Protein AF-A0A914R261-F1 (afdb_monomer_lite)

Radius of gyration: 28.27 Å; chains: 1; bounding box: 61×50×91 Å

Secondary structure (DSSP, 8-state):
---S-----HHHHHHHHHHHHHHHHHTS-TTSTTHHHHHHHHHHHHHHHHHHHHHHHHHHHHHHHHHHHHHHSTT------TT--EEEEEEEEEEETTEEEEEEEEEESS-EEEEE-----------------

Organism: Parascaris equorum (NCBI:txid6256)

InterPro domains:
  IPR011993 PH-like domain superfamily [G3DSA:2.30.29.30] (67-133)
  IPR035899 Dbl homology (DH) domain superfamily [G3DSA:1.20.900.10] (15-66)
  IPR035899 Dbl homology (DH) domain superfamily [SSF48065] (17-66)
  IPR039919 Rho guanine nucleotide exchange factor 10/17 [PTHR12877] (17-126)

pLDDT: mean 79.99, std 16.17, range [32.44, 94.94]

Structure (mmCIF, N/CA/C/O backbone):
data_AF-A0A914R261-F1
#
_entry.id   AF-A0A914R261-F1
#
loop_
_atom_site.group_PDB
_atom_site.id
_atom_site.type_symbol
_atom_site.label_atom_id
_atom_site.label_alt_id
_atom_site.label_comp_id
_atom_site.label_asym_id
_atom_site.label_entity_id
_atom_site.label_seq_id
_atom_site.pdbx_PDB_ins_code
_atom_site.Cartn_x
_atom_site.Cartn_y
_atom_site.Cartn_z
_atom_site.occupancy
_atom_site.B_iso_or_equiv
_atom_site.auth_seq_id
_atom_site.auth_comp_id
_atom_site.auth_asym_id
_atom_site.auth_atom_id
_atom_site.pdbx_PDB_model_num
ATOM 1 N N . MET A 1 1 ? -36.081 9.908 7.459 1.00 36.22 1 MET A N 1
ATOM 2 C CA . MET A 1 1 ? -34.647 10.026 7.793 1.00 36.22 1 MET A CA 1
ATOM 3 C C . MET A 1 1 ? -33.915 9.001 6.952 1.00 36.22 1 MET A C 1
ATOM 5 O O . MET A 1 1 ? -34.213 7.823 7.075 1.00 36.22 1 MET A O 1
ATOM 9 N N . ASN A 1 2 ? -33.093 9.456 6.008 1.00 32.44 2 ASN A N 1
ATOM 10 C CA . ASN A 1 2 ? -32.398 8.587 5.060 1.00 32.44 2 ASN A CA 1
ATOM 11 C C . ASN A 1 2 ? -31.114 8.094 5.745 1.00 32.44 2 ASN A C 1
ATOM 13 O O . ASN A 1 2 ? -30.216 8.892 5.992 1.00 32.44 2 ASN A O 1
ATOM 17 N N . VAL A 1 3 ? -31.064 6.817 6.121 1.00 43.75 3 VAL A N 1
ATOM 18 C CA . VAL A 1 3 ? -29.927 6.171 6.817 1.00 43.75 3 VAL A CA 1
ATOM 19 C C . VAL A 1 3 ? -28.786 5.780 5.866 1.00 43.75 3 VAL A C 1
ATOM 21 O O . VAL A 1 3 ? -27.845 5.104 6.257 1.00 43.75 3 VAL A O 1
ATOM 24 N N . SER A 1 4 ? -28.843 6.222 4.612 1.00 42.47 4 SER A N 1
ATOM 25 C CA . SER A 1 4 ? -28.057 5.645 3.522 1.00 42.47 4 SER A CA 1
ATOM 26 C C . SER A 1 4 ? -26.680 6.267 3.281 1.00 42.47 4 SER A C 1
ATOM 28 O O . SER A 1 4 ? -26.109 5.954 2.251 1.00 42.47 4 SER A O 1
ATOM 30 N N . ASN A 1 5 ? -26.150 7.164 4.125 1.00 41.06 5 ASN A N 1
ATOM 31 C CA . ASN A 1 5 ? -24.928 7.904 3.748 1.00 41.06 5 ASN A CA 1
ATOM 32 C C . ASN A 1 5 ? -24.026 8.386 4.901 1.00 41.06 5 ASN A C 1
ATOM 34 O O . ASN A 1 5 ? -23.358 9.409 4.776 1.00 41.06 5 ASN A O 1
ATOM 38 N N . LEU A 1 6 ? -23.956 7.660 6.019 1.00 44.25 6 LEU A N 1
ATOM 39 C CA . LEU A 1 6 ? -22.826 7.824 6.944 1.00 44.25 6 LEU A CA 1
ATOM 40 C C . LEU A 1 6 ? -21.835 6.676 6.745 1.00 44.25 6 LEU A C 1
ATOM 42 O O . LEU A 1 6 ? -21.664 5.821 7.610 1.00 44.25 6 LEU A O 1
ATOM 46 N N . GLU A 1 7 ? -21.136 6.683 5.611 1.00 49.34 7 GLU A N 1
ATOM 47 C CA . GLU A 1 7 ? -19.783 6.128 5.599 1.00 49.34 7 GLU A CA 1
ATOM 48 C C . GLU A 1 7 ? -18.926 7.044 6.484 1.00 49.34 7 GLU A C 1
ATOM 50 O O . GLU A 1 7 ? -18.318 8.015 6.040 1.00 49.34 7 GLU A O 1
ATOM 55 N N . MET A 1 8 ? -18.975 6.801 7.796 1.00 52.09 8 MET A N 1
ATOM 56 C CA . MET A 1 8 ? -18.044 7.397 8.747 1.00 52.09 8 MET A CA 1
ATOM 57 C C . MET A 1 8 ? -16.633 7.059 8.274 1.00 52.09 8 MET A C 1
ATOM 59 O O . MET A 1 8 ? -16.292 5.893 8.080 1.00 52.09 8 MET A O 1
ATOM 63 N N . HIS A 1 9 ? -15.814 8.084 8.069 1.00 59.69 9 HIS A N 1
ATOM 64 C CA . HIS A 1 9 ? -14.418 7.891 7.707 1.00 59.69 9 HIS A CA 1
ATOM 65 C C . HIS A 1 9 ? -13.735 6.981 8.758 1.00 59.69 9 HIS A C 1
ATOM 67 O O . HIS A 1 9 ? -13.991 7.167 9.948 1.00 59.69 9 HIS A O 1
ATOM 73 N N . PRO A 1 10 ? -12.873 6.014 8.382 1.00 61.31 10 PRO A N 1
ATOM 74 C CA . PRO A 1 10 ? -12.257 5.052 9.312 1.00 61.31 10 PRO A CA 1
ATOM 75 C C . PRO A 1 10 ? -11.609 5.676 10.558 1.00 61.31 10 PRO A C 1
ATOM 77 O O . PRO A 1 10 ? -11.754 5.156 11.664 1.00 61.31 10 PRO A O 1
ATOM 80 N N . SER A 1 11 ? -10.993 6.854 10.417 1.00 63.53 11 SER A N 1
ATOM 81 C CA . SER A 1 11 ? -10.427 7.597 11.553 1.00 63.53 11 SER A CA 1
ATOM 82 C C . SER A 1 11 ? -11.478 8.118 12.544 1.00 63.53 11 SER A C 1
ATOM 84 O O . SER A 1 11 ? -11.193 8.275 13.729 1.00 63.53 11 SER A O 1
ATOM 86 N N . LEU A 1 12 ? -12.711 8.357 12.090 1.00 65.75 12 LEU A N 1
ATOM 87 C CA . LEU A 1 12 ? -13.825 8.743 12.951 1.00 65.75 12 LEU A CA 1
ATOM 88 C C . LEU A 1 12 ? -14.387 7.543 13.721 1.00 65.75 12 LEU A C 1
ATOM 90 O O . LEU A 1 12 ? -14.864 7.735 14.837 1.00 65.75 12 LEU A O 1
ATOM 94 N N . TYR A 1 13 ? -14.296 6.317 13.188 1.00 68.62 13 TYR A N 1
ATOM 95 C CA . TYR A 1 13 ? -14.680 5.111 13.930 1.00 68.62 13 TYR A CA 1
ATOM 96 C C . TYR A 1 13 ? -13.779 4.886 15.145 1.00 68.62 13 TYR A C 1
ATOM 98 O O . TYR A 1 13 ? -14.299 4.638 16.232 1.00 68.62 13 TYR A O 1
ATOM 106 N N . GLU A 1 14 ? -12.457 5.036 14.995 1.00 68.00 14 GLU A N 1
ATOM 107 C CA . GLU A 1 14 ? -11.518 4.940 16.124 1.00 68.00 14 GLU A CA 1
ATOM 108 C C . GLU A 1 14 ? -11.898 5.922 17.239 1.00 68.00 14 GLU A C 1
ATOM 110 O O . GLU A 1 14 ? -12.064 5.530 18.397 1.00 68.00 14 GLU A O 1
ATOM 115 N N . PHE A 1 15 ? -12.137 7.181 16.865 1.00 72.88 15 PHE A N 1
ATOM 116 C CA . PHE A 1 15 ? -12.523 8.232 17.798 1.00 72.88 15 PHE A CA 1
ATOM 117 C C . PHE A 1 15 ? -13.886 7.960 18.458 1.00 72.88 15 PHE A C 1
ATOM 119 O O . PHE A 1 15 ? -14.029 8.095 19.673 1.00 72.88 15 PHE A O 1
ATOM 126 N N . CYS A 1 16 ? -14.890 7.523 17.693 1.00 78.25 16 CYS A N 1
ATOM 127 C CA . CYS A 1 16 ? -16.233 7.270 18.217 1.00 78.25 16 CYS A CA 1
ATOM 128 C C . CYS A 1 16 ? -16.278 6.074 19.172 1.00 78.25 16 CYS A C 1
ATOM 130 O O . CYS A 1 16 ? -16.890 6.174 20.237 1.00 78.25 16 CYS A O 1
ATOM 132 N N . TYR A 1 17 ? -15.621 4.960 18.836 1.00 79.06 17 TYR A N 1
ATOM 133 C CA . TYR A 1 17 ? -15.597 3.794 19.717 1.00 79.06 17 TYR A CA 1
ATOM 134 C C . TYR A 1 17 ? -14.793 4.062 20.987 1.00 79.06 17 TYR A C 1
ATOM 136 O O . TYR A 1 17 ? -15.253 3.708 22.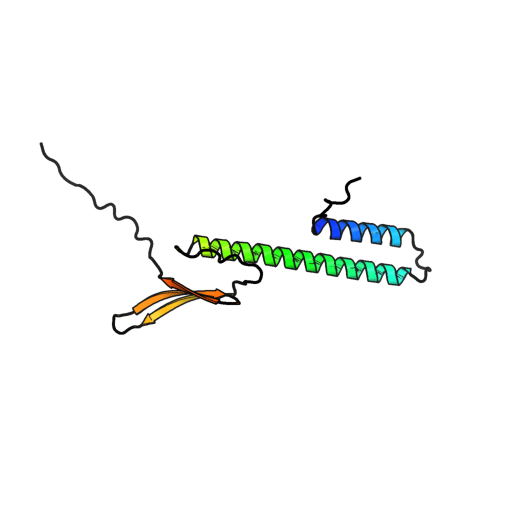074 1.00 79.06 17 TYR A O 1
ATOM 144 N N . GLN A 1 18 ? -13.647 4.744 20.890 1.00 78.06 18 GLN A N 1
ATOM 145 C CA . GLN A 1 18 ? -12.892 5.140 22.078 1.00 78.06 18 GLN A CA 1
ATOM 146 C C . GLN A 1 18 ? -13.728 6.007 23.021 1.00 78.06 18 GLN A C 1
ATOM 148 O O . GLN A 1 18 ? -13.785 5.709 24.215 1.00 78.06 18 GLN A O 1
ATOM 153 N N . LEU A 1 19 ? -14.412 7.033 22.503 1.00 81.81 19 LEU A N 1
ATOM 154 C CA . LEU A 1 19 ? -15.278 7.888 23.316 1.00 81.81 19 LEU A CA 1
ATOM 155 C C . LEU A 1 19 ? -16.438 7.107 23.939 1.00 81.81 19 LEU A C 1
ATOM 157 O O . LEU A 1 19 ? -16.767 7.327 25.103 1.00 81.81 19 LEU A O 1
ATOM 161 N N . TYR A 1 20 ? -17.037 6.176 23.197 1.00 82.62 20 TYR A N 1
ATOM 162 C CA . TYR A 1 20 ? -18.139 5.358 23.696 1.00 82.62 20 TYR A CA 1
ATOM 163 C C . TYR A 1 20 ? -17.706 4.472 24.872 1.00 82.62 20 TYR A C 1
ATOM 165 O O . TYR A 1 20 ? -18.329 4.507 25.935 1.00 82.62 20 TYR A O 1
ATOM 173 N N . PHE A 1 21 ? -16.584 3.757 24.735 1.00 83.38 21 PHE A N 1
ATOM 174 C CA . PHE A 1 21 ? -16.022 2.962 25.830 1.00 83.38 21 PHE A CA 1
ATOM 175 C C . PHE A 1 21 ? -15.583 3.831 27.013 1.00 83.38 21 PHE A C 1
ATOM 177 O O . PHE A 1 21 ? -15.852 3.472 28.157 1.00 83.38 21 PHE A O 1
ATOM 184 N N . GLN A 1 22 ? -14.986 5.003 26.767 1.00 83.12 22 GLN A N 1
ATOM 185 C CA . GLN A 1 22 ? -14.634 5.950 27.832 1.00 83.12 22 GLN A CA 1
ATOM 186 C C . GLN A 1 22 ? -15.860 6.410 28.629 1.00 83.12 22 GLN A C 1
ATOM 188 O O . GLN A 1 22 ? -15.780 6.503 29.852 1.00 83.12 22 GLN A O 1
ATOM 193 N N . GLN A 1 23 ? -16.993 6.675 27.971 1.00 87.00 23 GLN A N 1
ATOM 194 C CA . GLN A 1 23 ? -18.232 7.041 28.664 1.00 87.00 23 GLN A CA 1
ATOM 195 C C . GLN A 1 23 ? -18.777 5.877 29.496 1.00 87.00 23 GLN A C 1
ATOM 197 O O . GLN A 1 23 ? -19.115 6.075 30.660 1.00 87.00 23 GLN A O 1
ATOM 202 N N . ILE A 1 24 ? -18.819 4.661 28.947 1.00 85.31 24 ILE A N 1
ATOM 203 C CA . ILE A 1 24 ? -19.336 3.491 29.673 1.00 85.31 24 ILE A CA 1
ATOM 204 C C . ILE A 1 24 ? -18.474 3.183 30.900 1.00 85.31 24 ILE A C 1
ATOM 206 O O . ILE A 1 24 ? -19.006 3.027 31.997 1.00 85.31 24 ILE A O 1
ATOM 210 N N . ILE A 1 25 ? -17.148 3.160 30.745 1.00 87.88 25 ILE A N 1
ATOM 211 C CA . ILE A 1 25 ? -16.212 2.884 31.845 1.00 87.88 25 ILE A CA 1
ATOM 212 C C . ILE A 1 25 ? -16.318 3.967 32.922 1.00 87.88 25 ILE A C 1
ATOM 214 O O . ILE A 1 25 ? -16.391 3.647 34.103 1.00 87.88 25 ILE A O 1
ATOM 218 N N . LYS A 1 26 ? -16.418 5.246 32.534 1.00 89.19 26 LYS A N 1
ATOM 219 C CA . LYS A 1 26 ? -16.597 6.365 33.474 1.00 89.19 26 LYS A CA 1
ATOM 220 C C . LYS A 1 26 ? -17.857 6.227 34.339 1.00 89.19 26 LYS A C 1
ATOM 222 O O . LYS A 1 26 ? -17.884 6.735 35.458 1.00 89.19 26 LYS A O 1
ATOM 227 N N . HIS A 1 27 ? -18.891 5.570 33.822 1.00 89.81 27 HIS A N 1
ATOM 228 C CA . HIS A 1 27 ? -20.156 5.334 34.518 1.00 89.81 27 HIS A CA 1
ATOM 229 C C . HIS A 1 27 ? -20.273 3.929 35.128 1.00 89.81 27 HIS A C 1
ATOM 231 O O . HIS A 1 27 ? -21.318 3.599 35.689 1.00 89.81 27 HIS A O 1
ATOM 237 N N . THR A 1 28 ? -19.213 3.120 35.070 1.00 86.19 28 THR A N 1
ATOM 238 C CA . THR A 1 28 ? -19.174 1.774 35.645 1.00 86.19 28 THR A CA 1
ATOM 239 C C . THR A 1 28 ? -18.290 1.777 36.890 1.00 86.19 28 THR A C 1
ATOM 241 O O . THR A 1 28 ? -17.142 2.210 36.843 1.00 86.19 28 THR A O 1
ATOM 244 N N . SER A 1 29 ? -18.821 1.307 38.023 1.00 85.19 29 SER A N 1
ATOM 245 C CA . SER A 1 29 ? -18.028 1.157 39.252 1.00 85.19 29 SER A CA 1
ATOM 246 C C . SER A 1 29 ? -16.907 0.135 39.052 1.00 85.19 29 SER A C 1
ATOM 248 O O . SER A 1 29 ? -17.109 -0.869 38.378 1.00 85.19 29 SER A O 1
ATOM 250 N N . VAL A 1 30 ? -15.765 0.340 39.708 1.00 84.19 30 VAL A N 1
ATOM 251 C CA . VAL A 1 30 ? -14.634 -0.609 39.702 1.00 84.19 30 VAL A CA 1
ATOM 252 C C . VAL A 1 30 ? -15.021 -1.963 40.316 1.00 84.19 30 VAL A C 1
ATOM 254 O O . VAL A 1 30 ? -14.462 -2.995 39.969 1.00 84.19 30 VAL A O 1
ATOM 257 N N . GLU A 1 31 ? -16.018 -1.978 41.200 1.00 89.69 31 GLU A N 1
ATOM 258 C CA . GLU A 1 31 ? -16.553 -3.195 41.829 1.00 89.69 31 GLU A CA 1
ATOM 259 C C . GLU A 1 31 ? -17.544 -3.950 40.922 1.00 89.69 31 GLU A C 1
ATOM 261 O O . GLU A 1 31 ? -18.021 -5.030 41.272 1.00 89.69 31 GLU A O 1
ATOM 266 N N . HIS A 1 32 ? -17.894 -3.381 39.765 1.00 90.44 32 HIS A N 1
ATOM 267 C CA . HIS A 1 32 ? -18.823 -3.994 38.828 1.00 90.44 32 HIS A CA 1
ATOM 268 C C . HIS A 1 32 ? -18.154 -5.161 38.096 1.00 90.44 32 HIS A C 1
ATOM 270 O O . HIS A 1 32 ? -17.042 -5.028 37.587 1.00 90.44 32 HIS A O 1
ATOM 276 N N . ALA A 1 33 ? -18.864 -6.283 37.964 1.00 89.75 33 ALA A N 1
ATOM 277 C CA . ALA A 1 33 ? -18.345 -7.497 37.327 1.00 89.75 33 ALA A CA 1
ATOM 278 C C . ALA A 1 33 ? -17.823 -7.269 35.892 1.00 89.75 33 ALA A C 1
ATOM 280 O O . ALA A 1 33 ? -16.887 -7.938 35.461 1.00 89.75 33 ALA A O 1
ATOM 281 N N . ASP A 1 34 ? -18.395 -6.298 35.174 1.00 88.12 34 ASP A N 1
ATOM 282 C CA . ASP A 1 34 ? -17.995 -5.966 33.802 1.00 88.12 34 ASP A CA 1
ATOM 283 C C . ASP A 1 34 ? -16.891 -4.910 33.6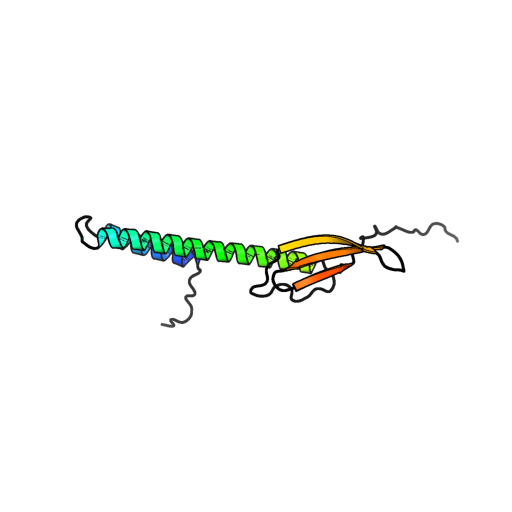88 1.00 88.12 34 ASP A C 1
ATOM 285 O O . ASP A 1 34 ? -16.453 -4.635 32.575 1.00 88.12 34 ASP A O 1
ATOM 289 N N . TYR A 1 35 ? -16.421 -4.307 34.785 1.00 88.19 35 TYR A N 1
ATOM 290 C CA . TYR A 1 35 ? -15.431 -3.225 34.717 1.00 88.19 35 TYR A CA 1
ATOM 291 C C . TYR A 1 35 ? -14.144 -3.661 33.993 1.00 88.19 35 TYR A C 1
ATOM 293 O O . TYR A 1 35 ? -13.705 -3.013 33.041 1.00 88.19 35 TYR A O 1
ATOM 301 N N . GLU A 1 36 ? -13.601 -4.822 34.364 1.00 89.25 36 GLU A N 1
ATOM 302 C CA . GLU A 1 36 ? -12.428 -5.418 33.710 1.00 89.25 36 GLU A CA 1
ATOM 303 C C . GLU A 1 36 ? -12.714 -5.820 32.252 1.00 89.25 36 GLU A C 1
ATOM 305 O O . GLU A 1 36 ? -11.897 -5.584 31.360 1.00 89.25 36 GLU A O 1
ATOM 310 N N . ASN A 1 37 ? -13.904 -6.367 31.976 1.00 89.75 37 ASN A N 1
ATOM 311 C CA . ASN A 1 37 ? -14.310 -6.744 30.618 1.00 89.75 37 ASN A CA 1
ATOM 312 C C . ASN A 1 37 ? -14.407 -5.520 29.694 1.00 89.75 37 ASN A C 1
ATOM 314 O O . ASN A 1 37 ? -14.013 -5.586 28.530 1.00 89.75 37 ASN A O 1
ATOM 318 N N . LEU A 1 38 ? -14.898 -4.393 30.211 1.00 88.19 38 LEU A N 1
ATOM 319 C CA . LEU A 1 38 ? -15.014 -3.137 29.474 1.00 88.19 38 LEU A CA 1
ATOM 320 C C . LEU A 1 38 ? -13.644 -2.526 29.165 1.00 88.19 38 LEU A C 1
ATOM 322 O O . LEU A 1 38 ? -13.444 -2.033 28.054 1.00 88.19 38 LEU A O 1
ATOM 326 N N . LEU A 1 39 ? -12.689 -2.601 30.098 1.00 87.69 39 LEU A N 1
ATOM 327 C CA . LEU A 1 39 ? -11.304 -2.175 29.865 1.00 87.69 39 LEU A CA 1
ATOM 328 C C . LEU A 1 39 ? -10.627 -3.021 28.778 1.00 87.69 39 LEU A C 1
ATOM 330 O O . LEU A 1 39 ? -9.983 -2.483 27.873 1.00 87.69 39 LEU A O 1
ATOM 334 N N . LEU A 1 40 ? -10.809 -4.343 28.826 1.00 90.06 40 LEU A N 1
ATOM 335 C CA . LEU A 1 40 ? -10.291 -5.252 27.802 1.00 90.06 40 LEU A CA 1
ATOM 336 C C . LEU A 1 40 ? -10.916 -4.980 26.430 1.00 90.06 40 LEU A C 1
ATOM 338 O O . LEU A 1 40 ? -10.196 -4.897 25.433 1.00 90.06 40 LEU A O 1
ATOM 342 N N . ALA A 1 41 ? -12.235 -4.790 26.376 1.00 88.12 41 ALA A N 1
ATOM 343 C CA . ALA A 1 41 ? -12.940 -4.462 25.143 1.00 88.12 41 ALA A CA 1
ATOM 344 C C . ALA A 1 41 ? -12.458 -3.128 24.549 1.00 88.12 41 ALA A C 1
ATOM 346 O O . ALA A 1 41 ? -12.198 -3.054 23.348 1.00 88.12 41 ALA A O 1
ATOM 347 N N . GLN A 1 42 ? -12.255 -2.101 25.382 1.00 86.25 42 GLN A N 1
ATOM 348 C CA . GLN A 1 42 ? -11.708 -0.815 24.948 1.00 86.25 42 GLN A CA 1
ATOM 349 C C . GLN A 1 42 ? -10.326 -0.973 24.305 1.00 86.25 42 GLN A C 1
ATOM 351 O O . GLN A 1 42 ? -10.073 -0.411 23.237 1.00 86.25 42 GLN A O 1
ATOM 356 N N . LYS A 1 43 ? -9.438 -1.750 24.936 1.00 87.81 43 LYS A N 1
ATOM 357 C CA . LYS A 1 43 ? -8.099 -2.018 24.406 1.00 87.81 43 LYS A CA 1
ATOM 358 C C . LYS A 1 43 ? -8.164 -2.740 23.060 1.00 87.81 43 LYS A C 1
ATOM 360 O O . LYS A 1 43 ? -7.511 -2.310 22.114 1.00 87.81 43 LYS A O 1
ATOM 365 N N . TYR A 1 44 ? -8.972 -3.793 22.961 1.00 88.56 44 TYR A N 1
ATOM 366 C CA . TYR A 1 44 ? -9.097 -4.577 21.732 1.00 88.56 44 TYR A CA 1
ATOM 367 C C . TYR A 1 44 ? -9.625 -3.739 20.563 1.00 88.56 44 TYR A C 1
ATOM 369 O O . TYR A 1 44 ? -9.103 -3.808 19.452 1.00 88.56 44 TYR A O 1
ATOM 377 N N . VAL A 1 45 ? -10.634 -2.904 20.815 1.00 86.62 45 VAL A N 1
ATOM 378 C CA . VAL A 1 45 ? -11.203 -2.030 19.783 1.00 86.62 45 VAL A CA 1
ATOM 379 C C . VAL A 1 45 ? -10.209 -0.955 19.349 1.00 86.62 45 VAL A C 1
ATOM 381 O O . VAL A 1 45 ? -10.129 -0.662 18.157 1.00 86.62 45 VAL A O 1
ATOM 384 N N . HIS A 1 46 ? -9.414 -0.411 20.274 1.00 85.56 46 HIS A N 1
ATOM 385 C CA . HIS A 1 46 ? -8.333 0.506 19.920 1.00 85.56 46 HIS A CA 1
ATOM 386 C C . HIS A 1 46 ? -7.279 -0.173 19.034 1.00 85.56 46 HIS A C 1
ATOM 388 O O . HIS A 1 46 ? -6.975 0.337 17.960 1.00 85.56 46 HIS A O 1
ATOM 394 N N . GLU A 1 47 ? -6.785 -1.350 19.423 1.00 86.94 47 GLU A N 1
ATOM 395 C CA . GLU A 1 47 ? -5.798 -2.100 18.633 1.00 86.94 47 GLU A CA 1
ATOM 396 C C . GLU A 1 47 ? -6.323 -2.458 17.235 1.00 86.94 47 GLU A C 1
ATOM 398 O O . GLU A 1 47 ? -5.600 -2.329 16.240 1.00 86.94 47 GLU A O 1
ATOM 403 N N . LEU A 1 48 ? -7.591 -2.867 17.138 1.00 86.50 48 LEU A N 1
ATOM 404 C CA . LEU A 1 48 ? -8.238 -3.171 15.866 1.00 86.50 48 LEU A CA 1
ATOM 405 C C . LEU A 1 48 ? -8.329 -1.928 14.972 1.00 86.50 48 LEU A C 1
ATOM 407 O O . LEU A 1 48 ? -7.955 -1.989 13.801 1.00 86.50 48 LEU A O 1
ATOM 411 N N . ALA A 1 49 ? -8.785 -0.799 15.519 1.00 83.81 49 ALA A N 1
ATOM 412 C CA . ALA A 1 49 ? -8.908 0.449 14.775 1.00 83.81 49 ALA A CA 1
ATOM 413 C C . ALA A 1 49 ? -7.545 0.959 14.281 1.00 83.81 49 ALA A C 1
ATOM 415 O O . ALA A 1 49 ? -7.401 1.289 13.103 1.00 83.81 49 ALA A O 1
ATOM 416 N N . SER A 1 50 ? -6.520 0.926 15.138 1.00 83.88 50 SER A N 1
ATOM 417 C CA . SER A 1 50 ? -5.156 1.294 14.750 1.00 83.88 50 SER A CA 1
ATOM 418 C C . SER A 1 50 ? -4.584 0.350 13.682 1.00 83.88 50 SER A C 1
ATOM 420 O O . SER A 1 50 ? -3.899 0.797 12.764 1.00 83.88 50 SER A O 1
ATOM 422 N N . THR A 1 51 ? -4.894 -0.950 13.749 1.00 86.69 51 THR A N 1
ATOM 423 C CA . THR A 1 51 ? -4.470 -1.926 12.729 1.00 86.69 51 THR A CA 1
ATOM 424 C C . THR A 1 51 ? -5.087 -1.620 11.367 1.00 86.69 51 THR A C 1
ATOM 426 O O . THR A 1 51 ? -4.372 -1.624 10.367 1.00 86.69 51 THR A O 1
ATOM 429 N N . ILE A 1 52 ? -6.387 -1.315 11.330 1.00 84.69 52 ILE A N 1
ATOM 430 C CA . ILE A 1 52 ? -7.103 -0.944 10.102 1.00 84.69 52 ILE A CA 1
ATOM 431 C C . ILE A 1 52 ? -6.528 0.347 9.512 1.00 84.69 52 ILE A C 1
ATOM 433 O O . ILE A 1 52 ? -6.258 0.405 8.313 1.00 84.69 52 ILE A O 1
ATOM 437 N N . ASN A 1 53 ? -6.300 1.366 10.345 1.00 83.62 53 ASN A N 1
ATOM 438 C CA . ASN A 1 53 ? -5.734 2.637 9.893 1.00 83.62 53 ASN A CA 1
ATOM 439 C C . ASN A 1 53 ? -4.332 2.456 9.299 1.00 83.62 53 ASN A C 1
ATOM 441 O O . ASN A 1 53 ? -4.073 2.964 8.210 1.00 83.62 53 ASN A O 1
ATOM 445 N N . ARG A 1 54 ? -3.468 1.664 9.945 1.00 86.81 54 ARG A N 1
ATOM 446 C CA . ARG A 1 54 ? -2.139 1.346 9.406 1.00 86.81 54 ARG A CA 1
ATOM 447 C C . ARG A 1 54 ? -2.218 0.617 8.064 1.00 86.81 54 ARG A C 1
ATOM 449 O O . ARG A 1 54 ? -1.519 0.989 7.134 1.00 86.81 54 ARG A 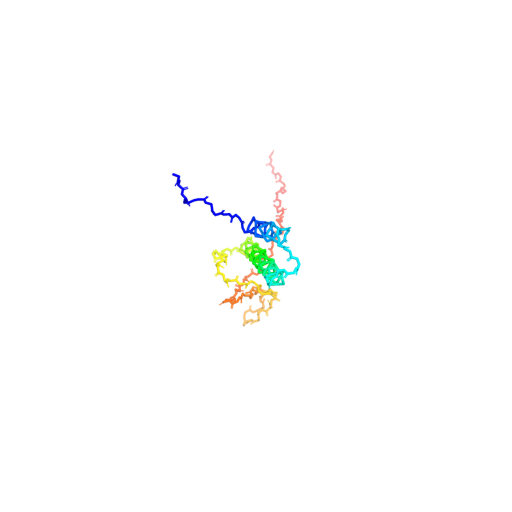O 1
ATOM 456 N N . GLN A 1 55 ? -3.079 -0.396 7.943 1.00 86.19 55 GLN A N 1
ATOM 457 C CA . GLN A 1 55 ? -3.255 -1.118 6.676 1.00 86.19 55 GLN A CA 1
ATOM 458 C C . GLN A 1 55 ? -3.733 -0.198 5.547 1.00 86.19 55 GLN A C 1
ATOM 460 O O . GLN A 1 55 ? -3.328 -0.367 4.399 1.00 86.19 55 GLN A O 1
ATOM 465 N N . LYS A 1 56 ? -4.584 0.784 5.864 1.00 84.25 56 LYS A N 1
ATOM 466 C CA . LYS A 1 56 ? -5.038 1.787 4.899 1.00 84.25 56 LYS A CA 1
ATOM 467 C C . LYS A 1 56 ? -3.893 2.686 4.442 1.00 84.25 56 LYS A C 1
ATOM 469 O O . LYS A 1 56 ? -3.726 2.863 3.243 1.00 84.25 56 LYS A O 1
ATOM 474 N N . GLU A 1 57 ? -3.107 3.213 5.379 1.00 87.38 57 GLU A N 1
ATOM 475 C CA . GLU A 1 57 ? -1.941 4.052 5.078 1.00 87.38 57 GLU A CA 1
ATOM 476 C C . GLU A 1 57 ? -0.924 3.293 4.215 1.00 87.38 57 GLU A C 1
ATOM 478 O O . GLU A 1 57 ? -0.532 3.774 3.156 1.00 87.38 57 GLU A O 1
ATOM 483 N N . GLU A 1 58 ? -0.597 2.052 4.586 1.00 88.38 58 GLU A N 1
ATOM 484 C CA . GLU A 1 58 ? 0.280 1.179 3.797 1.00 88.38 58 GLU A CA 1
ATOM 485 C C . GLU A 1 58 ? -0.272 0.933 2.380 1.00 88.38 58 GLU A C 1
ATOM 487 O O . GLU A 1 58 ? 0.486 0.929 1.408 1.00 88.38 58 GLU A O 1
ATOM 492 N N . SER A 1 59 ? -1.592 0.761 2.238 1.00 87.25 59 SER A N 1
ATOM 493 C CA . SER A 1 59 ? -2.249 0.608 0.933 1.00 87.25 59 SER A CA 1
ATOM 494 C C . SER A 1 59 ? -2.166 1.887 0.093 1.00 87.25 59 SER A C 1
ATOM 496 O O . SER A 1 59 ? -1.866 1.811 -1.097 1.00 87.25 59 SER A O 1
ATOM 498 N N . GLU A 1 60 ? -2.404 3.057 0.689 1.00 88.06 60 GLU A N 1
ATOM 499 C CA . GLU A 1 60 ? -2.325 4.359 0.012 1.00 88.06 60 GLU A CA 1
ATOM 500 C C . GLU A 1 60 ? -0.892 4.662 -0.452 1.00 88.06 60 GLU A C 1
ATOM 502 O O . GLU A 1 60 ? -0.676 5.046 -1.604 1.00 88.06 60 GLU A O 1
ATOM 507 N N . GLU A 1 61 ? 0.107 4.419 0.403 1.00 90.12 61 GLU A N 1
ATOM 508 C CA . GLU A 1 61 ? 1.523 4.539 0.042 1.00 90.12 61 GLU A CA 1
ATOM 509 C C . GLU A 1 61 ? 1.896 3.611 -1.118 1.00 90.12 61 GLU A C 1
ATOM 511 O O . GLU A 1 61 ? 2.663 3.980 -2.014 1.00 90.12 61 GLU A O 1
ATOM 516 N N . MET A 1 62 ? 1.360 2.391 -1.118 1.00 91.69 62 MET A N 1
ATOM 517 C CA . MET A 1 62 ? 1.627 1.413 -2.162 1.00 91.69 62 MET A CA 1
ATOM 518 C C . MET A 1 62 ? 1.008 1.817 -3.499 1.00 91.69 62 MET A C 1
ATOM 520 O O . MET A 1 62 ? 1.697 1.771 -4.519 1.00 91.69 62 MET A O 1
ATOM 524 N N . GLU A 1 63 ? -0.247 2.271 -3.501 1.00 90.25 63 GLU A N 1
ATOM 525 C CA . GLU A 1 63 ? -0.884 2.832 -4.695 1.00 90.25 63 GLU A CA 1
ATOM 526 C C . GLU A 1 63 ? -0.091 4.018 -5.245 1.00 90.25 63 GLU A C 1
ATOM 528 O O . GLU A 1 63 ? 0.136 4.101 -6.454 1.00 90.25 63 GLU A O 1
ATOM 533 N N . GLN A 1 64 ? 0.380 4.909 -4.370 1.00 91.44 64 GLN A N 1
ATOM 534 C CA . GLN A 1 64 ? 1.195 6.054 -4.763 1.00 91.44 64 GLN A CA 1
ATOM 535 C C . GLN A 1 64 ? 2.504 5.615 -5.439 1.00 91.44 64 GLN A C 1
ATOM 537 O O . GLN A 1 64 ? 2.850 6.136 -6.501 1.00 91.44 64 GLN A O 1
ATOM 542 N N . ARG A 1 65 ? 3.195 4.602 -4.901 1.00 90.81 65 ARG A N 1
ATOM 543 C CA . ARG A 1 65 ? 4.398 4.034 -5.538 1.00 90.81 65 ARG A CA 1
ATOM 544 C C . ARG A 1 65 ? 4.113 3.440 -6.915 1.00 90.81 65 ARG A C 1
ATOM 546 O O . ARG A 1 65 ? 4.929 3.591 -7.821 1.00 90.81 65 ARG A O 1
ATOM 553 N N . LEU A 1 66 ? 2.980 2.761 -7.090 1.00 91.81 66 LEU A N 1
ATOM 554 C CA . LEU A 1 66 ? 2.601 2.207 -8.393 1.00 91.81 66 LEU A CA 1
ATOM 555 C C . LEU A 1 66 ? 2.344 3.324 -9.418 1.00 91.81 66 LEU A C 1
ATOM 557 O O . LEU A 1 66 ? 2.861 3.238 -10.532 1.00 91.81 66 LEU A O 1
ATOM 561 N N . ARG A 1 67 ? 1.666 4.412 -9.024 1.00 91.75 67 ARG A N 1
ATOM 562 C CA . ARG A 1 67 ? 1.453 5.598 -9.883 1.00 91.75 67 ARG A CA 1
ATOM 563 C C . ARG A 1 67 ? 2.763 6.252 -10.314 1.00 91.75 67 ARG A C 1
ATOM 565 O O . ARG A 1 67 ? 2.903 6.691 -11.452 1.00 91.75 67 ARG A O 1
ATOM 572 N N . GLU A 1 68 ? 3.739 6.326 -9.414 1.00 91.44 68 GLU A N 1
ATOM 573 C CA . GLU A 1 68 ? 5.063 6.867 -9.738 1.00 91.44 68 GLU A CA 1
ATOM 574 C C . GLU A 1 68 ? 5.794 6.008 -10.776 1.00 91.44 68 GLU A C 1
ATOM 576 O O . GLU A 1 68 ? 6.437 6.548 -11.677 1.00 91.44 68 GLU A O 1
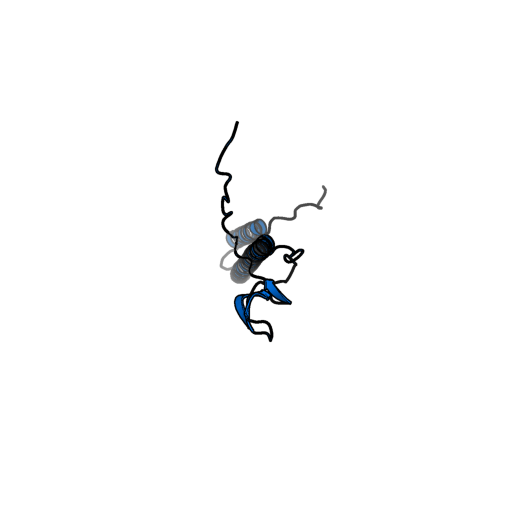ATOM 581 N N . ILE A 1 69 ? 5.667 4.681 -10.695 1.00 90.69 69 ILE A N 1
ATOM 582 C CA . ILE A 1 69 ? 6.255 3.764 -11.679 1.00 90.69 69 ILE A CA 1
ATOM 583 C C . ILE A 1 69 ? 5.578 3.927 -13.046 1.00 90.69 69 ILE A C 1
ATOM 585 O O . ILE A 1 69 ? 6.289 4.036 -14.045 1.00 90.69 69 ILE A O 1
ATOM 589 N N . GLU A 1 70 ? 4.244 4.002 -13.104 1.00 90.56 70 GLU A N 1
ATOM 590 C CA . GLU A 1 70 ? 3.502 4.292 -14.346 1.00 90.56 70 GLU A CA 1
ATOM 591 C C . GLU A 1 70 ? 3.960 5.605 -14.985 1.00 90.56 70 GLU A C 1
ATOM 593 O O . GLU A 1 70 ? 4.232 5.658 -16.180 1.00 90.56 70 GLU A O 1
ATOM 598 N N . ALA A 1 71 ? 4.139 6.659 -14.184 1.00 89.25 71 ALA A N 1
ATOM 599 C CA . ALA A 1 71 ? 4.568 7.964 -14.684 1.00 89.25 71 ALA A CA 1
ATOM 600 C C . ALA A 1 71 ? 5.999 7.969 -15.263 1.00 89.25 71 ALA A C 1
ATOM 602 O O . ALA A 1 71 ? 6.344 8.846 -16.058 1.00 89.25 71 ALA A O 1
ATOM 603 N N . ILE A 1 72 ? 6.854 7.027 -14.848 1.00 87.62 72 ILE A N 1
ATOM 604 C CA . ILE A 1 72 ? 8.247 6.914 -15.309 1.00 87.62 72 ILE A CA 1
ATOM 605 C C . ILE A 1 72 ? 8.365 5.985 -16.524 1.00 87.62 72 ILE A C 1
ATOM 607 O O . ILE A 1 72 ? 9.267 6.161 -17.352 1.00 87.62 72 ILE A O 1
ATOM 611 N N . VAL A 1 73 ? 7.499 4.977 -16.622 1.00 88.00 73 VAL A N 1
ATOM 612 C CA . VAL A 1 73 ? 7.569 3.935 -17.645 1.00 88.00 73 VAL A CA 1
ATOM 613 C C . VAL A 1 73 ? 6.559 4.222 -18.753 1.00 88.00 73 VAL A C 1
ATOM 615 O O . VAL A 1 73 ? 5.383 3.897 -18.643 1.00 88.00 73 VAL A O 1
ATOM 618 N N . ASP A 1 74 ? 7.048 4.765 -19.869 1.00 86.12 74 ASP A N 1
ATOM 619 C CA . ASP A 1 74 ? 6.224 4.995 -21.060 1.00 86.12 74 ASP A CA 1
ATOM 620 C C . ASP A 1 74 ? 5.540 3.697 -21.541 1.00 86.12 74 ASP A C 1
ATOM 622 O O . ASP A 1 74 ? 6.210 2.693 -21.811 1.00 86.12 74 ASP A O 1
ATOM 626 N N . GLY A 1 75 ? 4.216 3.748 -21.723 1.00 83.81 75 GLY A N 1
ATOM 627 C CA . GLY A 1 75 ? 3.407 2.640 -22.249 1.00 83.81 75 GLY A CA 1
ATOM 628 C C . GLY A 1 75 ? 3.009 1.585 -21.214 1.00 83.81 75 GLY A C 1
ATOM 629 O O . GLY A 1 75 ? 2.619 0.484 -21.603 1.00 83.81 75 GLY A O 1
ATOM 630 N N . LEU A 1 76 ? 3.150 1.895 -19.923 1.00 84.38 76 LEU A N 1
ATOM 631 C CA . LEU A 1 76 ? 2.608 1.099 -18.829 1.00 84.38 76 LEU A CA 1
ATOM 632 C C . LEU A 1 76 ? 1.289 1.728 -18.357 1.00 84.38 76 LEU A C 1
ATOM 634 O O . LEU A 1 76 ? 1.304 2.823 -17.806 1.00 84.38 76 LEU A O 1
ATOM 638 N N . ASP A 1 77 ? 0.181 1.019 -18.557 1.00 83.69 77 ASP A N 1
ATOM 639 C CA . ASP A 1 77 ? -1.156 1.416 -18.105 1.00 83.69 77 ASP A CA 1
ATOM 640 C C . ASP A 1 77 ? -1.703 0.363 -17.120 1.00 83.69 77 ASP A C 1
ATOM 642 O O . ASP A 1 77 ? -1.288 -0.801 -17.155 1.00 83.69 77 ASP A O 1
ATOM 646 N N . ASP A 1 78 ? -2.632 0.765 -16.249 1.00 84.50 78 ASP A N 1
ATOM 647 C CA . ASP A 1 78 ? -3.346 -0.105 -15.297 1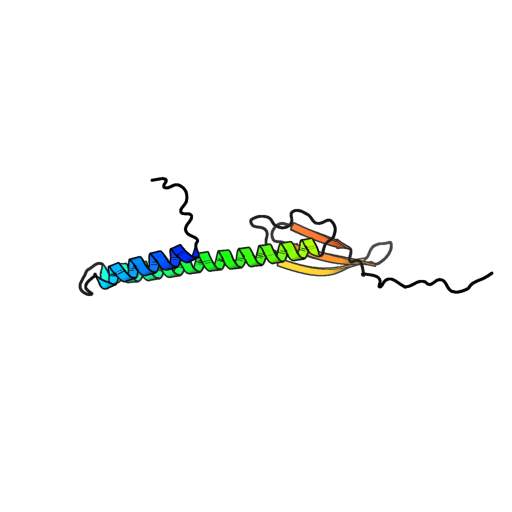.00 84.50 78 ASP A CA 1
ATOM 648 C C . ASP A 1 78 ? -2.440 -0.904 -14.327 1.00 84.50 78 ASP A C 1
ATOM 650 O O . ASP A 1 78 ? -2.723 -2.044 -13.933 1.00 84.50 78 ASP A O 1
ATOM 654 N N . LEU A 1 79 ? -1.327 -0.310 -13.895 1.00 85.69 79 LEU A N 1
ATOM 655 C CA . LEU A 1 79 ? -0.468 -0.864 -12.854 1.00 85.69 79 LEU A CA 1
ATOM 656 C C . LEU A 1 79 ? -1.106 -0.750 -11.468 1.00 85.69 79 LEU A C 1
ATOM 658 O O . LEU A 1 79 ? -0.956 -1.675 -10.666 1.00 85.69 79 LEU A O 1
ATOM 662 N N . VAL A 1 80 ? -1.812 0.345 -11.176 1.00 86.38 80 VAL A N 1
ATOM 663 C CA . VAL A 1 80 ? -2.544 0.516 -9.911 1.00 86.38 80 VAL A CA 1
ATOM 664 C C . VAL A 1 80 ? -3.760 -0.411 -9.910 1.00 86.38 80 VAL A C 1
ATOM 666 O O . VAL A 1 80 ? -4.781 -0.144 -10.536 1.00 86.38 80 VAL A O 1
ATOM 669 N N . THR A 1 81 ? -3.657 -1.540 -9.214 1.00 84.31 81 THR A N 1
ATOM 670 C CA . THR A 1 81 ? -4.741 -2.521 -9.077 1.00 84.31 81 THR A CA 1
ATOM 671 C C . THR A 1 81 ? -4.813 -3.002 -7.636 1.00 84.31 81 THR A C 1
ATOM 673 O O . THR A 1 81 ? -3.792 -3.140 -6.961 1.00 84.31 81 THR A O 1
ATOM 676 N N . THR A 1 82 ? -6.023 -3.288 -7.162 1.00 77.06 82 THR A N 1
ATOM 677 C CA . THR A 1 82 ? -6.265 -3.789 -5.807 1.00 77.06 82 THR A CA 1
ATOM 678 C C . THR A 1 82 ? -5.480 -5.084 -5.562 1.00 77.06 82 THR A C 1
ATOM 680 O O . THR A 1 82 ? -5.602 -6.042 -6.321 1.00 77.06 82 THR A O 1
ATOM 683 N N . GLY A 1 83 ? -4.670 -5.122 -4.499 1.00 78.94 83 GLY A N 1
ATOM 684 C CA . GLY A 1 83 ? -3.887 -6.304 -4.108 1.00 78.94 83 GLY A CA 1
ATOM 685 C C . GLY A 1 83 ? -2.529 -6.474 -4.806 1.00 78.94 83 GLY A C 1
ATOM 686 O O . GLY A 1 83 ? -1.793 -7.407 -4.472 1.00 78.94 83 GLY A O 1
ATOM 687 N N . ARG A 1 84 ? -2.153 -5.583 -5.732 1.00 89.25 84 ARG A N 1
ATOM 688 C CA . ARG A 1 84 ? -0.802 -5.564 -6.305 1.00 89.25 84 ARG A CA 1
ATOM 689 C C . ARG A 1 84 ? 0.152 -4.814 -5.380 1.00 89.25 84 ARG A C 1
ATOM 691 O O . ARG A 1 84 ? -0.110 -3.671 -5.023 1.00 89.25 84 ARG A O 1
ATOM 698 N N . SER A 1 85 ? 1.285 -5.432 -5.042 1.00 91.06 85 SER A N 1
ATOM 699 C CA . SER A 1 85 ? 2.338 -4.792 -4.254 1.00 91.06 85 SER A CA 1
ATOM 700 C C . SER A 1 85 ? 3.628 -4.652 -5.042 1.00 91.06 85 SER A C 1
ATOM 702 O O . SER A 1 85 ? 4.077 -5.596 -5.692 1.00 91.06 85 SER A O 1
ATOM 704 N N . PHE A 1 86 ? 4.253 -3.479 -4.951 1.00 93.00 86 PHE A N 1
ATOM 705 C CA . PHE A 1 86 ? 5.603 -3.273 -5.459 1.00 93.00 86 PHE A CA 1
ATO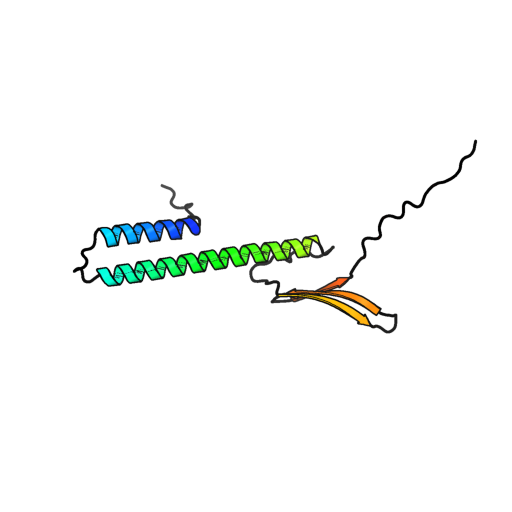M 706 C C . PHE A 1 86 ? 6.638 -3.810 -4.470 1.00 93.00 86 PHE A C 1
ATOM 708 O O . PHE A 1 86 ? 6.670 -3.388 -3.315 1.00 93.00 86 PHE A O 1
ATOM 715 N N . ASN A 1 87 ? 7.513 -4.702 -4.942 1.00 93.12 87 ASN A N 1
ATOM 716 C CA . ASN A 1 87 ? 8.524 -5.336 -4.100 1.00 93.12 87 ASN A CA 1
ATOM 717 C C . ASN A 1 87 ? 9.898 -4.670 -4.264 1.00 93.12 87 ASN A C 1
ATOM 719 O O . ASN A 1 87 ? 10.520 -4.300 -3.270 1.00 93.12 87 ASN A O 1
ATOM 723 N N . ARG A 1 88 ? 10.401 -4.542 -5.503 1.00 94.25 88 ARG A N 1
ATOM 724 C CA . ARG A 1 88 ? 11.705 -3.912 -5.812 1.00 94.25 88 ARG A CA 1
ATOM 725 C C . ARG A 1 88 ? 11.895 -3.645 -7.306 1.00 94.25 88 ARG A C 1
ATOM 727 O O . ARG A 1 88 ? 11.167 -4.194 -8.132 1.00 94.25 88 ARG A O 1
ATOM 734 N N . TYR A 1 89 ? 12.919 -2.862 -7.649 1.00 94.12 89 TYR A N 1
ATOM 735 C CA . TYR A 1 89 ? 13.381 -2.684 -9.024 1.00 94.12 89 TYR A CA 1
ATOM 736 C C . TYR A 1 89 ? 14.890 -2.918 -9.141 1.00 94.12 89 TYR A C 1
ATOM 738 O O . TYR A 1 89 ? 15.635 -2.636 -8.207 1.00 94.12 89 TYR A O 1
ATOM 746 N N . ASP A 1 90 ? 15.332 -3.395 -10.305 1.00 94.56 90 ASP A N 1
ATOM 747 C CA . ASP A 1 90 ? 16.738 -3.685 -10.593 1.00 94.56 90 ASP A CA 1
ATOM 748 C C . ASP A 1 90 ? 17.095 -3.297 -12.033 1.00 94.56 90 ASP A C 1
ATOM 750 O O . ASP A 1 90 ? 16.347 -3.568 -12.973 1.00 94.56 90 ASP A O 1
ATOM 754 N N . VAL A 1 91 ? 18.272 -2.701 -12.240 1.00 93.25 91 VAL A N 1
ATOM 755 C CA . VAL A 1 91 ? 18.803 -2.447 -13.588 1.00 93.25 91 VAL A CA 1
ATOM 756 C C . VAL A 1 91 ? 19.756 -3.569 -13.967 1.00 93.25 91 VAL A C 1
ATOM 758 O O . VAL A 1 91 ? 20.827 -3.721 -13.383 1.00 93.25 91 VAL A O 1
ATOM 761 N N . VAL A 1 92 ? 19.388 -4.333 -14.989 1.00 93.94 92 VAL A N 1
ATOM 762 C CA . VAL A 1 92 ? 20.156 -5.481 -15.473 1.00 93.94 92 VAL A CA 1
ATOM 763 C C . VAL A 1 92 ? 20.697 -5.229 -16.873 1.00 93.94 92 VAL A C 1
ATOM 765 O O . VAL A 1 92 ? 20.124 -4.484 -17.671 1.00 93.94 92 VAL A O 1
ATOM 768 N N . THR A 1 93 ? 21.812 -5.877 -17.197 1.00 93.12 93 THR A N 1
ATOM 769 C CA . THR A 1 93 ? 22.362 -5.890 -18.555 1.00 93.12 93 THR A CA 1
ATOM 770 C C . THR A 1 93 ? 22.109 -7.255 -19.169 1.00 93.12 93 THR A C 1
ATOM 772 O O . THR A 1 93 ? 22.625 -8.255 -18.684 1.00 93.12 93 THR A O 1
ATOM 775 N N . ILE A 1 94 ? 21.319 -7.296 -20.240 1.00 90.38 94 ILE A N 1
ATOM 776 C CA . ILE A 1 94 ? 21.013 -8.531 -20.963 1.00 90.38 94 ILE A CA 1
ATOM 777 C C . ILE A 1 94 ? 21.955 -8.628 -22.158 1.00 90.38 94 ILE A C 1
ATOM 779 O O . ILE A 1 94 ? 21.945 -7.755 -23.032 1.00 90.38 94 ILE A O 1
ATOM 783 N N . THR A 1 95 ? 22.772 -9.677 -22.191 1.00 91.69 95 THR A N 1
ATOM 784 C CA . THR A 1 95 ? 23.642 -10.013 -23.320 1.00 91.69 95 THR A CA 1
ATOM 785 C C . THR A 1 95 ? 22.889 -10.887 -24.321 1.00 91.69 95 THR A C 1
ATOM 787 O O . THR A 1 95 ? 22.193 -11.831 -23.961 1.00 91.69 95 THR A O 1
ATOM 790 N N . SER A 1 96 ? 23.002 -10.551 -25.602 1.00 85.50 96 SER A N 1
ATOM 791 C CA . SER A 1 96 ? 22.448 -11.321 -26.716 1.00 85.50 96 SER A CA 1
ATOM 792 C C . SER A 1 96 ? 23.489 -11.415 -27.832 1.00 85.50 96 SER A C 1
ATOM 794 O O . SER A 1 96 ? 24.496 -10.703 -27.804 1.00 85.50 96 SER A O 1
ATOM 796 N N . SER A 1 97 ? 23.252 -12.262 -28.835 1.00 84.31 97 SER A N 1
ATOM 797 C CA . SER A 1 97 ? 24.151 -12.447 -29.984 1.00 84.31 97 SER A CA 1
ATOM 798 C C . SER A 1 97 ? 24.469 -11.139 -30.724 1.00 84.31 97 SER A C 1
ATOM 800 O O . SER A 1 97 ? 25.536 -11.016 -31.314 1.00 84.31 97 SER A O 1
ATOM 802 N N . GLY A 1 98 ? 23.578 -10.143 -30.648 1.00 81.94 98 GLY A N 1
ATOM 803 C CA . GLY A 1 98 ? 23.751 -8.802 -31.223 1.00 81.94 98 GLY A CA 1
ATOM 804 C C . GLY A 1 98 ? 24.259 -7.719 -30.258 1.00 81.94 98 GLY A C 1
ATOM 805 O O . GLY A 1 98 ? 24.136 -6.538 -30.577 1.00 81.94 98 GLY A O 1
ATOM 806 N N . GLY A 1 99 ? 24.767 -8.078 -29.072 1.00 86.88 99 GLY A N 1
ATOM 807 C CA . GLY A 1 99 ? 25.317 -7.145 -28.079 1.00 86.88 99 GLY A CA 1
ATOM 808 C C . GLY A 1 99 ? 24.537 -7.079 -26.759 1.00 86.88 99 GLY A C 1
ATOM 809 O O . GLY A 1 99 ? 23.564 -7.802 -26.542 1.00 86.88 99 GLY A O 1
ATOM 810 N N . SER A 1 100 ? 24.981 -6.208 -25.850 1.00 88.75 100 SER A N 1
ATOM 811 C CA . SER A 1 100 ? 24.393 -6.036 -24.516 1.00 88.75 100 SER A CA 1
ATOM 812 C C . SER A 1 100 ? 23.454 -4.834 -24.448 1.00 88.75 100 SER A C 1
ATOM 814 O O . SER A 1 100 ? 23.820 -3.740 -24.882 1.00 88.75 100 SER A O 1
ATOM 816 N N . LYS A 1 101 ? 22.270 -4.994 -23.849 1.00 91.19 101 LYS A N 1
ATOM 817 C CA . LYS A 1 101 ? 21.325 -3.890 -23.624 1.00 91.19 101 LYS A CA 1
ATOM 818 C C . LYS A 1 101 ? 20.920 -3.801 -22.154 1.00 91.19 101 LYS A C 1
ATOM 820 O O . LYS A 1 101 ? 20.610 -4.816 -21.536 1.00 91.19 101 LYS A O 1
ATOM 825 N N . GLN A 1 102 ? 20.862 -2.583 -21.616 1.00 92.38 102 GLN A N 1
ATOM 826 C CA . GLN A 1 102 ? 20.324 -2.342 -20.275 1.00 92.38 102 GLN A CA 1
ATOM 827 C C . GLN A 1 102 ? 18.793 -2.424 -20.269 1.00 92.38 102 GLN A C 1
ATOM 829 O O . GLN A 1 102 ? 18.119 -1.966 -21.203 1.00 92.38 102 GLN A O 1
ATOM 834 N N . ARG A 1 103 ? 18.248 -3.020 -19.212 1.00 93.06 103 ARG A N 1
ATOM 835 C CA . ARG A 1 103 ? 16.818 -3.133 -18.919 1.00 93.06 103 ARG A CA 1
ATOM 836 C C . ARG A 1 103 ? 16.578 -2.811 -17.453 1.00 93.06 103 ARG A C 1
ATOM 838 O O . ARG A 1 103 ? 17.428 -3.123 -16.627 1.00 93.06 103 ARG A O 1
ATOM 845 N N . CYS A 1 104 ? 15.437 -2.211 -17.144 1.00 93.62 104 CYS A N 1
ATOM 846 C CA . CYS A 1 104 ? 14.979 -2.070 -15.767 1.00 93.62 104 CYS A CA 1
ATOM 847 C C . CYS A 1 104 ? 13.870 -3.093 -15.518 1.00 93.62 104 CYS A C 1
ATOM 849 O O . CYS A 1 104 ? 12.917 -3.178 -16.296 1.00 93.62 104 CYS A O 1
ATOM 851 N N . LEU A 1 105 ? 14.040 -3.893 -14.473 1.00 94.56 105 LEU A N 1
ATOM 852 C CA . LEU A 1 105 ? 13.085 -4.875 -13.987 1.00 94.56 105 LEU A CA 1
ATOM 853 C C . LEU A 1 105 ? 12.315 -4.260 -12.828 1.00 94.56 105 LEU A C 1
ATOM 855 O O . LEU A 1 105 ? 12.934 -3.715 -11.921 1.00 94.56 105 LEU A O 1
ATOM 859 N N . PHE A 1 106 ? 10.996 -4.388 -12.834 1.00 94.00 106 PHE A N 1
ATOM 860 C CA . PHE A 1 106 ? 10.151 -4.082 -11.686 1.00 94.00 106 PHE A CA 1
ATOM 861 C C . PHE A 1 106 ? 9.479 -5.374 -11.240 1.00 94.00 106 PHE A C 1
ATOM 863 O O . PHE A 1 106 ? 8.802 -6.028 -12.034 1.00 94.00 106 PHE A O 1
ATOM 870 N N . LEU A 1 107 ? 9.699 -5.756 -9.986 1.00 94.94 107 LEU A N 1
ATOM 871 C CA . LEU A 1 107 ? 9.118 -6.946 -9.387 1.00 94.94 107 LEU A CA 1
ATOM 872 C C . LEU A 1 107 ? 7.909 -6.548 -8.543 1.00 94.94 107 LEU A C 1
ATOM 874 O O . LEU A 1 107 ? 8.053 -5.819 -7.559 1.00 94.94 107 LEU A O 1
ATOM 878 N N . MET A 1 108 ? 6.747 -7.064 -8.922 1.00 93.44 108 MET A N 1
ATOM 879 C CA . MET A 1 108 ? 5.491 -6.946 -8.188 1.00 93.44 108 MET A CA 1
ATOM 880 C C . MET A 1 108 ? 5.149 -8.286 -7.515 1.00 93.44 108 MET A C 1
ATOM 882 O O . MET A 1 108 ? 5.856 -9.280 -7.707 1.00 93.44 108 MET A O 1
ATOM 886 N N . SER A 1 109 ? 4.081 -8.329 -6.718 1.00 93.44 109 SER A N 1
ATOM 887 C CA . SER A 1 109 ? 3.561 -9.568 -6.116 1.00 93.44 109 SER A CA 1
ATOM 888 C C . SER A 1 109 ? 3.052 -10.584 -7.139 1.00 93.44 109 SER A C 1
ATOM 890 O O . SER A 1 109 ? 3.192 -11.786 -6.928 1.00 93.44 109 SER A O 1
ATOM 892 N N . ASP A 1 110 ? 2.463 -10.109 -8.231 1.00 91.25 110 ASP A N 1
ATOM 893 C CA . ASP A 1 110 ? 1.751 -10.903 -9.235 1.00 91.25 110 ASP A CA 1
ATOM 894 C C . ASP A 1 110 ? 2.467 -10.952 -10.593 1.00 91.25 110 ASP A C 1
ATOM 896 O O . ASP A 1 110 ? 2.233 -11.864 -11.385 1.00 91.25 110 ASP A O 1
ATOM 900 N N . GLN A 1 111 ? 3.350 -9.990 -10.871 1.00 90.62 111 GLN A N 1
ATOM 901 C CA . GLN A 1 111 ? 4.004 -9.860 -12.171 1.00 90.62 111 GLN A CA 1
ATOM 902 C C . GLN A 1 111 ? 5.422 -9.283 -12.094 1.00 90.62 111 GLN A C 1
ATOM 904 O O . GLN A 1 111 ? 5.824 -8.637 -11.128 1.00 90.62 111 GLN A O 1
ATOM 909 N N . MET A 1 112 ? 6.187 -9.486 -13.167 1.00 92.50 112 MET A N 1
ATOM 910 C CA . MET A 1 112 ? 7.490 -8.857 -13.367 1.00 92.50 112 MET A CA 1
ATOM 911 C C . MET A 1 112 ? 7.480 -8.086 -14.685 1.00 92.50 112 MET A C 1
ATOM 913 O O . MET A 1 112 ? 7.197 -8.652 -15.740 1.00 92.50 112 MET A O 1
ATOM 917 N N . ILE A 1 113 ? 7.824 -6.803 -14.629 1.00 91.94 113 ILE A N 1
ATOM 918 C CA . ILE A 1 113 ? 7.836 -5.910 -15.790 1.00 91.94 113 ILE A CA 1
ATOM 919 C C . ILE A 1 113 ? 9.278 -5.674 -16.219 1.00 91.94 113 ILE A C 1
ATOM 921 O O . ILE A 1 113 ? 10.133 -5.357 -15.395 1.00 91.94 113 ILE A O 1
ATOM 925 N N . VAL A 1 114 ? 9.543 -5.789 -17.520 1.00 92.56 114 VAL A N 1
ATOM 926 C CA . VAL A 1 114 ? 10.857 -5.523 -18.115 1.00 92.56 114 VAL A CA 1
ATOM 927 C C . VAL A 1 114 ? 10.754 -4.326 -19.047 1.00 92.56 114 VAL A C 1
ATOM 929 O O . VAL A 1 114 ? 10.064 -4.377 -20.060 1.00 92.56 114 VAL A O 1
ATOM 932 N N . THR A 1 115 ? 11.490 -3.263 -18.745 1.00 92.12 115 THR A N 1
ATOM 933 C CA . THR A 1 115 ? 11.449 -2.007 -19.502 1.00 92.12 115 THR A CA 1
ATOM 934 C C . THR A 1 115 ? 12.798 -1.712 -20.146 1.00 92.12 115 THR A C 1
ATOM 936 O O . THR A 1 115 ? 13.862 -2.116 -19.661 1.00 92.12 115 THR A O 1
ATOM 939 N N . SER A 1 116 ? 12.786 -1.009 -21.278 1.00 89.75 116 SER A N 1
ATOM 940 C CA . SER A 1 116 ? 14.012 -0.490 -21.881 1.00 89.75 116 SER A CA 1
ATOM 941 C C . SER A 1 116 ? 14.424 0.821 -21.223 1.00 89.75 116 SER A C 1
ATOM 943 O O . SER A 1 116 ? 13.632 1.755 -21.167 1.00 89.75 116 SER A O 1
ATOM 945 N N . VAL A 1 117 ? 15.687 0.931 -20.814 1.00 84.56 117 VAL A N 1
ATOM 946 C CA . VAL A 1 117 ? 16.221 2.190 -20.285 1.00 84.56 117 VAL A CA 1
ATOM 947 C C . VAL A 1 117 ? 16.529 3.129 -21.450 1.00 84.56 117 VAL A C 1
ATOM 949 O O . VAL A 1 117 ? 17.461 2.887 -22.222 1.00 84.56 117 VAL A O 1
ATOM 952 N N . ARG A 1 118 ? 15.757 4.209 -21.589 1.00 77.81 118 ARG A N 1
ATOM 953 C CA . ARG A 1 118 ? 16.033 5.271 -22.562 1.00 77.81 118 ARG A CA 1
ATOM 954 C C . ARG A 1 118 ? 16.760 6.405 -21.846 1.00 77.81 118 ARG A C 1
ATOM 956 O O . ARG A 1 118 ? 16.226 7.014 -20.926 1.00 77.81 118 ARG A O 1
ATOM 963 N N . ARG A 1 119 ? 17.996 6.706 -22.250 1.00 68.12 119 ARG A N 1
ATOM 964 C CA . ARG A 1 119 ? 18.669 7.921 -21.772 1.00 68.12 119 ARG A CA 1
ATOM 965 C C . ARG A 1 119 ? 17.928 9.114 -22.370 1.00 68.12 119 ARG A C 1
ATOM 967 O O . ARG A 1 119 ? 17.820 9.186 -23.593 1.00 68.12 119 ARG A O 1
ATOM 974 N N . LYS A 1 120 ? 17.438 10.044 -21.540 1.00 58.00 120 LYS A N 1
ATOM 975 C CA . LYS A 1 120 ? 17.072 11.388 -22.010 1.00 58.00 120 LYS A CA 1
ATOM 976 C C . LYS A 1 120 ? 18.349 12.008 -22.573 1.00 58.00 120 LYS A C 1
ATOM 978 O O . LYS A 1 120 ? 19.192 12.497 -21.830 1.00 58.00 120 LYS A O 1
ATOM 983 N N . SER A 1 121 ? 18.541 11.893 -23.883 1.00 49.03 121 SER A N 1
ATOM 984 C CA . SER A 1 121 ? 19.596 12.600 -24.594 1.00 49.03 121 SER A CA 1
ATOM 985 C C . SER A 1 121 ? 19.360 14.093 -24.361 1.00 49.03 121 SER A C 1
ATOM 987 O O . SER A 1 121 ? 18.268 14.561 -24.700 1.00 49.03 121 SER A O 1
ATOM 989 N N . PRO A 1 122 ? 20.313 14.844 -23.773 1.00 50.41 122 PRO A N 1
ATOM 990 C CA . PRO A 1 122 ? 20.189 16.291 -23.742 1.00 50.41 122 PRO A CA 1
ATOM 991 C C . PRO A 1 122 ? 20.053 16.728 -25.195 1.00 50.41 122 PRO A C 1
ATOM 993 O O . PRO A 1 122 ? 20.831 16.285 -26.042 1.00 50.41 122 PRO A O 1
ATOM 996 N N . ALA A 1 123 ? 19.016 17.506 -25.501 1.00 54.47 123 ALA A N 1
ATOM 997 C CA . ALA A 1 123 ? 18.819 18.032 -26.837 1.00 54.47 123 ALA A CA 1
ATOM 998 C C . ALA A 1 123 ? 20.109 18.749 -27.250 1.00 54.47 123 ALA A C 1
ATOM 1000 O O . ALA A 1 123 ? 20.424 19.833 -26.758 1.00 54.47 123 ALA A O 1
ATOM 1001 N N . THR A 1 124 ? 20.890 18.123 -28.128 1.00 48.69 124 THR A N 1
ATOM 1002 C CA . THR A 1 124 ? 21.976 18.800 -28.813 1.00 48.69 124 THR A CA 1
ATOM 1003 C C . THR A 1 124 ? 21.310 19.917 -29.594 1.00 48.69 124 THR A C 1
ATOM 1005 O O . THR A 1 124 ? 20.607 19.653 -30.571 1.00 48.69 124 THR A O 1
ATOM 1008 N N . ARG A 1 125 ? 21.498 21.163 -29.147 1.00 57.56 125 ARG A N 1
ATOM 1009 C CA . ARG A 1 125 ? 21.306 22.363 -29.966 1.00 57.56 125 ARG A CA 1
ATOM 1010 C C . ARG A 1 125 ? 22.279 22.265 -31.147 1.00 57.56 125 ARG A C 1
ATOM 1012 O O . ARG A 1 125 ? 23.335 22.883 -31.141 1.00 57.56 125 ARG A O 1
ATOM 1019 N N . SER A 1 126 ? 21.950 21.420 -32.122 1.00 45.09 126 SER A N 1
ATOM 1020 C CA . SER A 1 126 ? 22.606 21.371 -33.421 1.00 45.09 126 SER A CA 1
ATOM 1021 C C . SER A 1 126 ? 22.151 22.609 -34.181 1.00 45.09 126 SER A C 1
ATOM 1023 O O . SER A 1 126 ? 20.955 22.834 -34.368 1.00 45.09 126 SER A O 1
ATOM 1025 N N . GLY A 1 127 ? 23.113 23.483 -34.455 1.00 47.53 127 GLY A N 1
ATOM 1026 C CA . GLY A 1 127 ? 22.880 24.863 -34.839 1.00 47.53 127 GLY A CA 1
ATOM 1027 C C . GLY A 1 127 ? 22.400 25.075 -36.269 1.00 47.53 127 GLY A C 1
ATOM 1028 O O . GLY A 1 127 ? 22.287 24.165 -37.087 1.00 47.53 127 GLY A O 1
ATOM 1029 N N . ARG A 1 128 ? 22.219 26.357 -36.579 1.00 40.22 128 ARG A N 1
ATOM 1030 C CA . ARG A 1 128 ? 22.492 26.895 -37.908 1.00 40.22 128 ARG A CA 1
ATOM 1031 C C . ARG A 1 128 ? 23.422 28.083 -37.733 1.00 40.22 128 ARG A C 1
ATOM 1033 O O . ARG A 1 128 ? 23.014 29.128 -37.240 1.00 40.22 128 ARG A O 1
ATOM 1040 N N . ASN A 1 129 ? 24.682 27.863 -38.086 1.00 51.22 129 ASN A N 1
ATOM 1041 C CA . ASN A 1 129 ? 25.604 28.925 -38.449 1.00 51.22 129 ASN A CA 1
ATOM 1042 C C . ASN A 1 129 ? 25.363 29.314 -39.917 1.00 51.22 129 ASN A C 1
ATOM 1044 O O . ASN A 1 129 ? 24.943 28.481 -40.721 1.00 51.22 129 ASN A O 1
ATOM 1048 N N . SER A 1 130 ? 25.753 30.556 -40.213 1.00 51.19 130 SER A N 1
ATOM 1049 C CA . SER A 1 130 ? 26.064 31.190 -41.508 1.00 51.19 130 SER A CA 1
ATOM 1050 C C . SER A 1 130 ? 24.933 31.600 -42.469 1.00 51.19 130 SER A C 1
ATOM 1052 O O . SER A 1 130 ? 24.101 30.800 -42.884 1.00 51.19 130 SER A O 1
ATOM 1054 N N . ALA A 1 131 ? 25.014 32.892 -42.825 1.00 45.91 131 ALA A N 1
ATOM 1055 C CA . ALA A 1 131 ? 24.322 33.672 -43.862 1.00 45.91 131 ALA A CA 1
ATOM 1056 C C . ALA A 1 131 ? 24.569 33.121 -45.298 1.00 45.91 131 ALA A C 1
ATOM 1058 O O . ALA A 1 131 ? 25.375 32.194 -45.414 1.00 45.91 131 ALA A O 1
ATOM 1059 N N . PRO A 1 132 ? 23.934 33.624 -46.389 1.00 55.97 132 PRO A N 1
ATOM 1060 C CA . PRO A 1 132 ? 24.078 35.016 -46.873 1.00 55.97 132 PRO A CA 1
ATOM 1061 C C . PRO A 1 132 ? 22.806 35.652 -47.492 1.00 55.97 132 PRO A C 1
ATOM 1063 O O . PRO A 1 132 ? 21.865 34.944 -47.843 1.00 55.97 132 PRO A O 1
ATOM 1066 N N . LEU A 1 133 ? 22.797 36.986 -47.621 1.00 41.72 133 LEU A N 1
ATOM 1067 C CA . LEU A 1 133 ? 22.588 37.785 -48.849 1.00 41.72 133 LEU A CA 1
ATOM 1068 C C . LEU A 1 133 ? 22.742 39.274 -48.504 1.00 41.72 133 LEU A C 1
ATOM 1070 O O . LEU A 1 133 ? 22.122 39.710 -47.509 1.00 41.72 133 LEU A O 1
#

Foldseek 3Di:
DDPPDPPPPLVVQLVVLLVVLVVVLVVDDPPDPCNVVSVVVSVVSNVVSVVVVVVVVVLVVQLVVQVVVPVVAPPDPDSRDPPKGWDDKDWDWDQDPVGIFIWIWTDIPVDIDIGGDDPPDDPPCPDDDDDDD

Sequence (133 aa):
MNVSNLEMHPSLYEFCYQLYFQQIIKHTSVEHADYENLLLAQKYVHELASTINRQKEESEEMEQRLREIEAIVDGLDDLVTTGRSFNRYDVVTITSSGGSKQRCLFLMSDQMIVTSVRRKSPATRSGRNSAPL